Protein AF-A0A9D4CEW2-F1 (afdb_monomer_lite)

Foldseek 3Di:
DDDDDDAQEDEDAPDPVVVVVCCVPPVRHHYHYDPVNVVVVVQVVCVVVVNDD

pLDDT: mean 92.83, std 6.98, range [60.66, 98.12]

Secondary structure (DSSP, 8-state):
-PPPP---EEEE-S-HHHHHHHHHH-TTSEEEE-HHHHHHHHHHHHHHTT---

Sequence (53 aa):
MTKTPAVTTLVADFEKAIWSGFRQAMPTVAIRSCNFHMGQAVWNKARSLGLQV

Radius of gyration: 16.07 Å; chains: 1; bounding box: 32×15×54 Å

Organism: Dreissena polymorpha (NCBI:txid45954)

Structure (mmCIF, N/CA/C/O backbone):
data_AF-A0A9D4CEW2-F1
#
_entry.id   AF-A0A9D4CEW2-F1
#
loop_
_atom_site.group_PDB
_atom_site.id
_atom_site.type_symbol
_atom_site.label_atom_id
_atom_site.label_alt_id
_atom_site.label_comp_id
_atom_site.label_asym_id
_atom_site.label_entity_id
_atom_site.label_seq_id
_atom_site.pdbx_PDB_ins_code
_atom_site.Cartn_x
_atom_site.Cartn_y
_atom_site.Cartn_z
_atom_site.occupancy
_atom_site.B_iso_or_equiv
_atom_site.auth_seq_id
_atom_site.auth_comp_id
_atom_site.auth_asym_id
_atom_site.auth_atom_id
_atom_site.pdbx_PDB_model_num
ATOM 1 N N . MET A 1 1 ? -6.167 7.085 35.371 1.00 60.66 1 MET A N 1
ATOM 2 C CA . MET A 1 1 ? -6.707 6.240 34.282 1.00 60.66 1 MET A CA 1
ATOM 3 C C . MET A 1 1 ? -5.716 6.264 33.130 1.00 60.66 1 MET A C 1
ATOM 5 O O . MET A 1 1 ? -5.568 7.298 32.493 1.00 60.66 1 MET A O 1
ATOM 9 N N . THR A 1 2 ? -4.973 5.183 32.914 1.00 70.31 2 THR A N 1
ATOM 10 C CA . THR A 1 2 ? -4.047 5.054 31.780 1.00 70.31 2 THR A CA 1
ATOM 11 C C . THR A 1 2 ? -4.845 4.666 30.535 1.00 70.31 2 THR A C 1
ATOM 13 O O . THR A 1 2 ? -5.582 3.685 30.544 1.00 70.31 2 THR A O 1
ATOM 16 N N . LYS A 1 3 ? -4.764 5.473 29.473 1.00 80.00 3 LYS A N 1
ATOM 17 C CA . LYS A 1 3 ? -5.410 5.167 28.190 1.00 80.00 3 LYS A CA 1
ATOM 18 C C . LYS A 1 3 ? -4.673 3.994 27.541 1.00 80.00 3 LYS A C 1
ATOM 20 O O . LYS A 1 3 ? -3.466 4.091 27.330 1.00 80.00 3 LYS A O 1
ATOM 25 N N . THR A 1 4 ? -5.384 2.924 27.195 1.00 85.69 4 THR A N 1
ATOM 26 C CA . THR A 1 4 ? -4.820 1.857 26.360 1.00 85.69 4 THR A CA 1
ATOM 27 C C . THR A 1 4 ? -4.505 2.436 24.979 1.00 85.69 4 THR A C 1
ATOM 29 O O . THR A 1 4 ? -5.389 3.062 24.383 1.00 85.69 4 THR A O 1
ATOM 32 N N . PRO A 1 5 ? -3.274 2.286 24.462 1.00 85.69 5 PRO A N 1
ATOM 33 C CA . PRO A 1 5 ? -2.953 2.740 23.119 1.00 85.69 5 PRO A CA 1
ATOM 34 C C . PRO A 1 5 ? -3.808 1.980 22.100 1.00 85.69 5 PRO A C 1
ATOM 36 O O . PRO A 1 5 ? -3.929 0.758 22.161 1.00 85.69 5 PRO A O 1
ATOM 39 N N . ALA A 1 6 ? -4.409 2.719 21.171 1.00 89.44 6 ALA A N 1
ATOM 40 C CA . ALA A 1 6 ? -5.218 2.176 20.090 1.00 89.44 6 ALA A CA 1
ATOM 41 C C . ALA A 1 6 ? -4.569 2.521 18.749 1.00 89.44 6 ALA A C 1
ATOM 43 O O . ALA A 1 6 ? -4.107 3.646 18.546 1.00 89.44 6 ALA A O 1
ATOM 44 N N . VAL A 1 7 ? -4.551 1.559 17.828 1.00 92.38 7 VAL A N 1
ATOM 45 C CA . VAL A 1 7 ? -4.100 1.801 16.456 1.00 92.38 7 VAL A CA 1
ATOM 46 C C . VAL A 1 7 ? -5.152 2.649 15.749 1.00 92.38 7 VAL A C 1
ATOM 48 O O . VAL A 1 7 ? -6.316 2.270 15.682 1.00 92.38 7 VAL A O 1
ATOM 51 N N . THR A 1 8 ? -4.746 3.801 15.221 1.00 95.44 8 THR A N 1
ATOM 52 C CA . THR A 1 8 ? -5.633 4.724 14.489 1.00 95.44 8 THR A CA 1
ATOM 53 C C . THR A 1 8 ? -5.313 4.789 13.001 1.00 95.44 8 THR A C 1
ATOM 55 O O . THR A 1 8 ? -6.139 5.238 12.205 1.00 95.44 8 THR A O 1
ATOM 5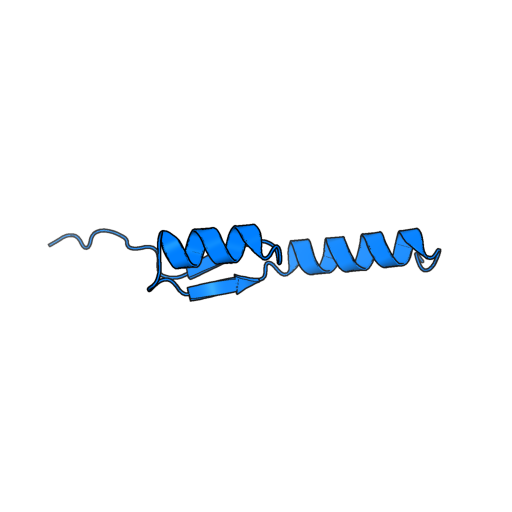8 N N . THR A 1 9 ? -4.122 4.347 12.591 1.00 96.12 9 THR A N 1
ATOM 59 C CA . THR A 1 9 ? -3.700 4.330 11.190 1.00 96.12 9 THR A CA 1
ATOM 60 C C . THR A 1 9 ? -2.780 3.149 10.904 1.00 96.12 9 THR A C 1
ATOM 62 O O . THR A 1 9 ? -1.855 2.877 11.664 1.00 96.12 9 THR A O 1
ATOM 65 N N . LEU A 1 10 ? -3.019 2.488 9.775 1.00 94.75 10 LEU A N 1
ATOM 66 C CA . LEU A 1 10 ? -2.164 1.471 9.175 1.00 94.75 10 LEU A CA 1
ATOM 67 C C 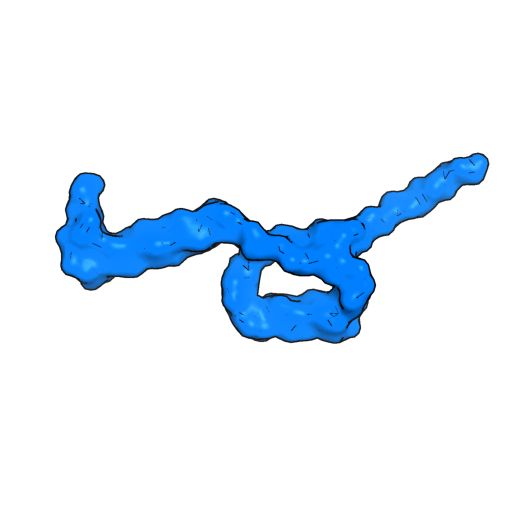. LEU A 1 10 ? -1.517 2.050 7.917 1.00 94.75 10 LEU A C 1
ATOM 69 O O . LEU A 1 10 ? -2.191 2.688 7.109 1.00 94.75 10 LEU A O 1
ATOM 73 N N . VAL A 1 11 ? -0.219 1.813 7.739 1.00 96.38 11 VAL A N 1
ATOM 74 C CA . VAL A 1 11 ? 0.508 2.145 6.508 1.00 96.38 11 VAL A CA 1
ATOM 75 C C . VAL A 1 11 ? 0.950 0.842 5.864 1.00 96.38 11 VAL A C 1
ATOM 77 O O . VAL A 1 11 ? 1.656 0.061 6.496 1.00 96.38 11 VAL A O 1
ATOM 80 N N . ALA A 1 12 ? 0.528 0.597 4.627 1.00 94.62 12 ALA A N 1
ATOM 81 C CA . 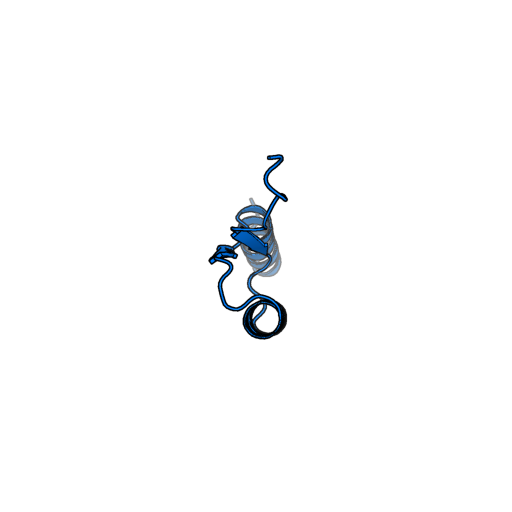ALA A 1 12 ? 0.761 -0.676 3.954 1.00 94.62 12 ALA A CA 1
ATOM 82 C C . ALA A 1 12 ? 0.986 -0.513 2.448 1.00 94.62 12 ALA A C 1
ATOM 84 O O . ALA A 1 12 ? 0.766 0.563 1.884 1.00 94.62 12 ALA A O 1
ATOM 85 N N . ASP A 1 13 ? 1.441 -1.587 1.807 1.00 92.44 13 ASP A N 1
ATOM 86 C CA . ASP A 1 13 ? 1.557 -1.665 0.351 1.00 92.44 13 ASP A CA 1
ATOM 87 C C . ASP A 1 13 ? 0.170 -1.639 -0.333 1.00 92.44 13 ASP A C 1
ATOM 89 O O . ASP A 1 13 ? -0.867 -1.797 0.315 1.00 92.44 13 ASP A O 1
ATOM 93 N N . PHE A 1 14 ? 0.132 -1.408 -1.643 1.00 86.56 14 PHE A N 1
ATOM 94 C CA . PHE A 1 14 ? -1.073 -1.173 -2.451 1.00 86.56 14 PHE A CA 1
ATOM 95 C C . PHE A 1 14 ? -1.852 -2.446 -2.802 1.00 86.56 14 PHE A C 1
ATOM 97 O O . PHE A 1 14 ? -2.818 -2.394 -3.568 1.00 86.56 14 PHE A O 1
ATOM 104 N N . GLU A 1 15 ? -1.455 -3.602 -2.274 1.00 90.38 15 GLU A N 1
ATOM 105 C CA . GLU A 1 15 ? -2.086 -4.864 -2.633 1.00 90.38 15 GLU A CA 1
ATOM 106 C C . GLU A 1 15 ? -3.529 -4.952 -2.122 1.00 90.38 15 GLU A C 1
ATOM 108 O O . GLU A 1 15 ? -3.829 -4.803 -0.932 1.00 90.38 15 GLU A O 1
ATOM 113 N N . LYS A 1 16 ? -4.449 -5.281 -3.034 1.00 93.00 16 LYS A N 1
ATOM 114 C CA . LYS A 1 16 ? -5.882 -5.413 -2.735 1.00 93.00 16 LYS A CA 1
ATOM 115 C C . LYS A 1 16 ? -6.157 -6.416 -1.611 1.00 93.00 16 LYS A C 1
ATOM 117 O O . LYS A 1 16 ? -7.053 -6.179 -0.800 1.00 93.00 16 LYS A O 1
ATOM 122 N N . ALA A 1 17 ? -5.406 -7.518 -1.566 1.00 95.62 17 ALA A N 1
ATOM 123 C CA . ALA A 1 17 ? -5.553 -8.551 -0.543 1.00 95.62 17 ALA A CA 1
ATOM 124 C C . ALA A 1 17 ? -5.224 -8.006 0.854 1.00 95.62 17 ALA A C 1
ATOM 126 O O . ALA A 1 17 ? -6.030 -8.157 1.771 1.00 95.62 17 ALA A O 1
ATOM 127 N N . ILE A 1 18 ? -4.109 -7.279 0.982 1.00 94.38 18 ILE A N 1
ATOM 128 C CA . ILE A 1 18 ? -3.689 -6.625 2.227 1.00 94.38 18 ILE A CA 1
ATOM 129 C C . ILE A 1 18 ? -4.775 -5.657 2.713 1.00 94.38 18 ILE A C 1
ATOM 131 O O . ILE A 1 18 ? -5.236 -5.737 3.852 1.00 94.38 18 ILE A O 1
ATOM 135 N N . TRP A 1 19 ? -5.257 -4.782 1.828 1.00 95.44 19 TRP A N 1
ATOM 136 C CA . TRP A 1 19 ? -6.291 -3.808 2.183 1.00 95.44 19 TRP A CA 1
ATOM 137 C C . TRP A 1 19 ? -7.625 -4.464 2.544 1.00 95.44 19 TRP A C 1
ATOM 139 O O . TRP A 1 19 ? -8.338 -3.972 3.416 1.00 95.44 19 TRP A O 1
ATOM 149 N N . SER A 1 20 ? -7.995 -5.559 1.877 1.00 96.56 20 SER A N 1
ATOM 150 C CA . SER A 1 20 ? -9.194 -6.324 2.229 1.00 96.56 20 SER A CA 1
ATOM 151 C C . SER A 1 20 ? -9.063 -6.954 3.616 1.00 96.56 20 SER A C 1
ATOM 153 O O . SER A 1 20 ? -9.986 -6.828 4.417 1.00 96.56 20 SER A O 1
ATOM 155 N N . GLY A 1 21 ? -7.910 -7.554 3.924 1.00 96.44 21 GLY A N 1
ATOM 156 C CA . GLY A 1 21 ? -7.631 -8.134 5.237 1.00 96.44 21 GLY A CA 1
ATOM 157 C C . GLY A 1 21 ? -7.728 -7.099 6.356 1.00 96.44 21 GLY A C 1
ATOM 158 O O . GLY A 1 21 ? -8.420 -7.328 7.346 1.00 96.44 21 GLY A O 1
ATOM 159 N N . PHE A 1 22 ? -7.135 -5.915 6.173 1.00 95.81 22 PHE A N 1
ATOM 160 C CA . PHE A 1 22 ? -7.242 -4.841 7.165 1.00 95.81 22 PHE A CA 1
ATOM 161 C C . PHE A 1 22 ? -8.660 -4.311 7.333 1.00 95.81 22 PHE A C 1
ATOM 163 O O . PHE A 1 22 ? -9.080 -4.086 8.462 1.00 95.81 22 PHE A O 1
ATOM 170 N N . ARG A 1 23 ? -9.431 -4.162 6.250 1.00 96.00 23 ARG A N 1
ATOM 171 C CA . ARG A 1 23 ? -10.840 -3.750 6.363 1.00 96.00 23 ARG A CA 1
ATOM 172 C C . ARG A 1 23 ? -11.691 -4.772 7.118 1.00 96.00 23 ARG A C 1
ATOM 174 O O . ARG A 1 23 ? -12.631 -4.370 7.791 1.00 96.00 23 ARG A O 1
ATOM 181 N N . GLN A 1 24 ? -11.371 -6.062 7.015 1.00 97.62 24 GLN A N 1
ATOM 182 C CA . GLN A 1 24 ? -12.067 -7.118 7.754 1.00 97.62 24 GLN A CA 1
ATOM 183 C C . GLN A 1 24 ? -11.646 -7.158 9.230 1.00 97.62 24 GLN A C 1
ATOM 185 O O . GLN A 1 24 ? -12.500 -7.248 10.105 1.00 97.62 24 GLN A O 1
ATOM 190 N N . ALA A 1 25 ? -10.345 -7.063 9.514 1.00 96.25 25 ALA A N 1
ATOM 191 C CA . ALA A 1 25 ? -9.812 -7.186 10.871 1.00 96.25 25 ALA A CA 1
ATOM 192 C C . ALA A 1 25 ? -9.926 -5.896 11.706 1.00 96.25 25 ALA A C 1
ATOM 194 O O . ALA A 1 25 ? -10.072 -5.957 12.924 1.00 96.25 25 ALA A O 1
ATOM 195 N N . MET A 1 26 ? -9.817 -4.725 11.070 1.00 95.25 26 MET A N 1
ATOM 196 C CA . MET A 1 26 ? -9.736 -3.408 11.716 1.00 95.25 26 MET A CA 1
ATOM 197 C C . MET A 1 26 ? -10.561 -2.360 10.939 1.00 95.25 26 MET A C 1
ATOM 199 O O . MET A 1 26 ? -10.005 -1.393 10.414 1.00 95.25 26 MET A O 1
ATOM 203 N N . PRO A 1 27 ? -11.895 -2.520 10.856 1.00 95.12 27 PRO A N 1
ATOM 204 C CA . PRO A 1 27 ? -12.754 -1.739 9.956 1.00 95.12 27 PRO A CA 1
ATOM 205 C C . PRO A 1 27 ? -12.775 -0.229 10.237 1.00 95.12 27 PRO A C 1
ATOM 207 O O . PRO A 1 27 ? -13.117 0.555 9.355 1.00 95.12 27 PRO A O 1
ATOM 210 N N . THR A 1 28 ? -12.427 0.188 11.455 1.00 95.81 28 THR A N 1
ATOM 211 C CA . THR A 1 28 ? -12.446 1.595 11.888 1.00 95.81 28 THR A CA 1
ATOM 212 C C . THR A 1 28 ? -11.089 2.289 11.769 1.00 95.81 28 THR A C 1
ATOM 214 O O . THR A 1 28 ? -10.997 3.496 11.990 1.00 95.81 28 THR A O 1
ATOM 217 N N . VAL A 1 29 ? -10.030 1.551 11.430 1.00 96.44 29 VAL A N 1
ATOM 218 C CA . VAL A 1 29 ? -8.667 2.080 11.349 1.00 96.44 29 VAL A CA 1
ATOM 219 C C . VAL A 1 29 ? -8.416 2.651 9.957 1.00 96.44 29 VAL A C 1
ATOM 221 O O . VAL A 1 29 ? -8.700 2.012 8.945 1.00 96.44 29 VAL A O 1
ATOM 224 N N . ALA A 1 30 ? -7.855 3.859 9.885 1.00 96.31 30 ALA A N 1
ATOM 225 C CA . ALA A 1 30 ? -7.519 4.467 8.603 1.00 96.31 30 ALA A CA 1
ATOM 226 C C . ALA A 1 30 ? -6.386 3.687 7.920 1.00 96.31 30 ALA A C 1
ATOM 228 O O . ALA A 1 30 ? -5.365 3.404 8.541 1.00 96.31 30 ALA A O 1
ATOM 229 N N . ILE A 1 31 ? -6.526 3.384 6.630 1.00 95.75 31 ILE A N 1
ATOM 230 C CA . ILE A 1 31 ? -5.472 2.737 5.839 1.00 95.75 31 ILE A CA 1
ATOM 231 C C . ILE A 1 31 ? -4.849 3.788 4.922 1.00 95.75 31 ILE A C 1
ATOM 233 O O . ILE A 1 31 ? -5.556 4.486 4.195 1.00 95.75 31 ILE A O 1
ATOM 237 N N . ARG A 1 32 ? -3.523 3.906 4.957 1.00 95.38 32 ARG A N 1
ATOM 238 C CA . ARG A 1 32 ? -2.732 4.754 4.064 1.00 95.38 32 ARG A CA 1
ATOM 239 C C . ARG A 1 32 ? -1.761 3.902 3.264 1.00 95.38 32 ARG A C 1
ATOM 241 O O . ARG A 1 32 ? -1.230 2.903 3.744 1.00 95.38 32 ARG A O 1
ATOM 248 N N . SER A 1 33 ? -1.489 4.346 2.051 1.00 92.38 33 SER A N 1
ATOM 249 C CA . SER A 1 33 ? -0.452 3.763 1.218 1.00 92.38 33 SER A CA 1
ATOM 250 C C . SER A 1 33 ? 0.950 4.113 1.710 1.00 92.38 33 SER A C 1
ATOM 252 O O . SER A 1 33 ? 1.212 5.239 2.140 1.00 92.38 33 SER A O 1
ATOM 254 N N . CYS A 1 34 ? 1.877 3.170 1.579 1.00 95.25 34 CYS A N 1
ATOM 255 C CA . CYS A 1 34 ? 3.285 3.390 1.863 1.00 95.25 34 CYS A CA 1
ATOM 256 C C . CYS A 1 34 ? 3.982 4.090 0.686 1.00 95.25 34 CYS A C 1
ATOM 258 O O . CYS A 1 34 ? 4.143 3.513 -0.389 1.00 95.25 34 CYS A O 1
ATOM 260 N N . ASN A 1 35 ? 4.459 5.319 0.904 1.00 94.94 35 ASN A N 1
ATOM 261 C CA . ASN A 1 35 ? 5.193 6.070 -0.120 1.00 94.94 35 ASN A CA 1
ATOM 262 C C . ASN A 1 35 ? 6.481 5.356 -0.571 1.00 94.94 35 ASN A C 1
ATOM 264 O O . ASN A 1 35 ? 6.837 5.407 -1.743 1.00 94.94 35 ASN A O 1
ATOM 268 N N . PHE A 1 36 ? 7.156 4.657 0.347 1.00 95.62 36 PHE A N 1
ATOM 269 C CA . PHE A 1 36 ? 8.364 3.894 0.031 1.00 95.62 36 PHE A CA 1
ATOM 270 C C . PHE A 1 36 ? 8.080 2.775 -0.982 1.00 95.62 36 PHE A C 1
ATOM 272 O O . PHE A 1 36 ? 8.734 2.718 -2.021 1.00 95.62 36 PHE A O 1
ATOM 279 N N . HIS A 1 37 ? 7.059 1.948 -0.734 1.00 94.25 37 HIS A N 1
ATOM 280 C CA . HIS A 1 37 ? 6.667 0.884 -1.665 1.00 94.25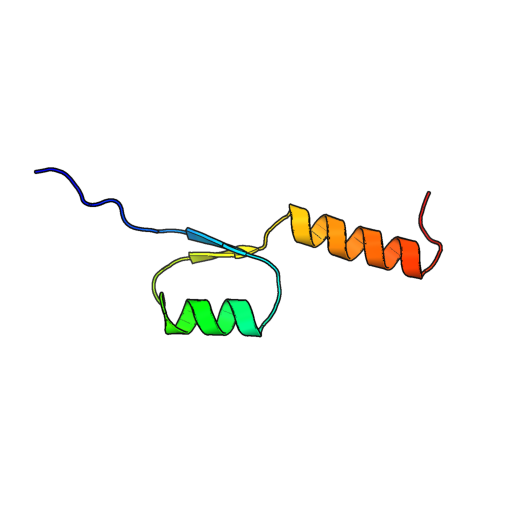 37 HIS A CA 1
ATOM 281 C C . HIS A 1 37 ? 6.157 1.440 -3.000 1.00 94.25 37 HIS A C 1
ATOM 283 O O . HIS A 1 37 ? 6.429 0.852 -4.042 1.00 94.25 37 HIS A O 1
ATOM 289 N N . MET A 1 38 ? 5.515 2.617 -3.007 1.00 93.06 38 MET A N 1
ATOM 290 C CA . MET A 1 38 ? 5.128 3.284 -4.258 1.00 93.06 38 MET A CA 1
ATOM 291 C C . MET A 1 38 ? 6.352 3.634 -5.096 1.00 93.06 38 MET A C 1
ATOM 293 O O . MET A 1 38 ? 6.423 3.295 -6.274 1.00 93.06 38 MET A O 1
ATOM 297 N N . GLY A 1 39 ? 7.332 4.295 -4.474 1.00 94.94 39 GLY A N 1
ATOM 298 C CA . GLY A 1 39 ? 8.584 4.655 -5.130 1.00 94.94 39 GLY A CA 1
ATOM 299 C C . GLY A 1 39 ? 9.317 3.418 -5.639 1.00 94.94 39 GLY A C 1
ATOM 300 O O . GLY A 1 39 ? 9.747 3.391 -6.787 1.00 94.94 39 GLY A O 1
ATOM 301 N N . GLN A 1 40 ? 9.383 2.363 -4.824 1.00 94.94 40 GLN A N 1
ATOM 302 C CA . GLN A 1 40 ? 9.992 1.091 -5.203 1.00 94.94 40 GLN A CA 1
ATOM 303 C C . GLN A 1 40 ? 9.275 0.433 -6.395 1.00 94.94 40 GLN A C 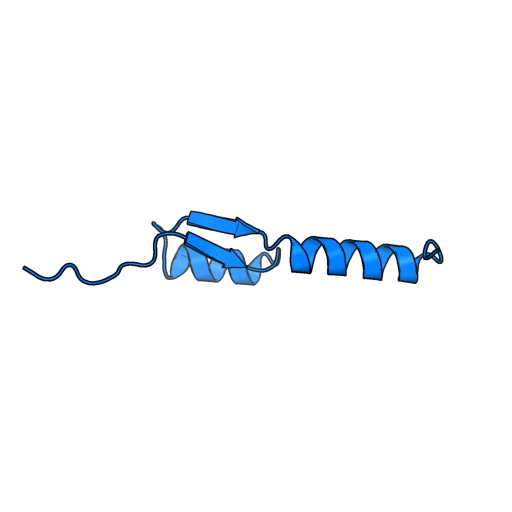1
ATOM 305 O O . GLN A 1 40 ? 9.942 -0.026 -7.323 1.00 94.94 40 GLN A O 1
ATOM 310 N N . ALA A 1 41 ? 7.940 0.409 -6.411 1.00 93.94 41 ALA A N 1
ATOM 311 C CA . ALA A 1 41 ? 7.154 -0.146 -7.511 1.00 93.94 41 ALA A CA 1
ATOM 312 C C . ALA A 1 41 ? 7.361 0.644 -8.813 1.00 93.94 41 ALA A C 1
ATOM 314 O O . ALA A 1 41 ? 7.627 0.050 -9.862 1.00 93.94 41 ALA A O 1
ATOM 315 N N . VAL A 1 42 ? 7.309 1.979 -8.739 1.00 94.56 42 VAL A N 1
ATOM 316 C CA . VAL A 1 42 ? 7.568 2.872 -9.880 1.00 94.56 42 VAL A CA 1
ATOM 317 C C . VAL A 1 42 ? 8.992 2.685 -10.400 1.00 94.56 42 VAL A C 1
ATOM 319 O O . VAL A 1 42 ? 9.180 2.500 -11.600 1.00 94.56 42 VAL A O 1
ATOM 322 N N . TRP A 1 43 ? 9.989 2.658 -9.515 1.00 96.06 43 TRP A N 1
ATOM 323 C CA . TRP A 1 43 ? 11.392 2.462 -9.880 1.00 96.06 43 TRP A CA 1
ATOM 324 C C . TRP A 1 43 ? 11.635 1.110 -10.554 1.00 96.06 43 TRP A C 1
ATOM 326 O O . TRP A 1 43 ? 12.231 1.039 -11.629 1.00 96.06 43 TRP A O 1
ATOM 336 N N . ASN A 1 44 ? 11.114 0.026 -9.974 1.00 95.94 44 ASN A N 1
ATOM 337 C CA . ASN A 1 44 ? 11.221 -1.306 -10.564 1.00 95.94 44 ASN A CA 1
ATOM 338 C C . ASN A 1 44 ? 10.555 -1.366 -11.942 1.00 95.94 44 ASN A C 1
ATOM 340 O O . ASN A 1 44 ? 11.089 -2.001 -12.856 1.00 95.94 44 ASN A O 1
ATOM 344 N N . LYS A 1 45 ? 9.418 -0.679 -12.116 1.00 96.62 45 LYS A N 1
ATOM 345 C CA . LYS A 1 45 ? 8.747 -0.589 -13.412 1.00 96.62 45 LYS A CA 1
ATOM 346 C C . LYS A 1 45 ? 9.576 0.204 -14.419 1.00 96.62 45 LYS A C 1
ATOM 348 O O . LYS A 1 45 ? 9.760 -0.288 -15.531 1.00 96.62 45 LYS A O 1
ATOM 353 N N . ALA A 1 46 ? 10.117 1.359 -14.037 1.00 97.81 46 ALA A N 1
ATOM 354 C CA . ALA A 1 46 ? 11.002 2.157 -14.884 1.00 97.81 46 ALA A CA 1
ATOM 355 C C . ALA A 1 46 ? 12.214 1.334 -15.346 1.00 97.81 46 ALA A C 1
ATOM 357 O O . ALA A 1 46 ? 12.479 1.245 -16.544 1.00 97.81 46 ALA A O 1
ATOM 358 N N . ARG A 1 47 ? 12.863 0.614 -14.422 1.00 97.75 47 ARG A N 1
ATOM 359 C CA . ARG A 1 47 ? 13.946 -0.327 -14.730 1.00 97.75 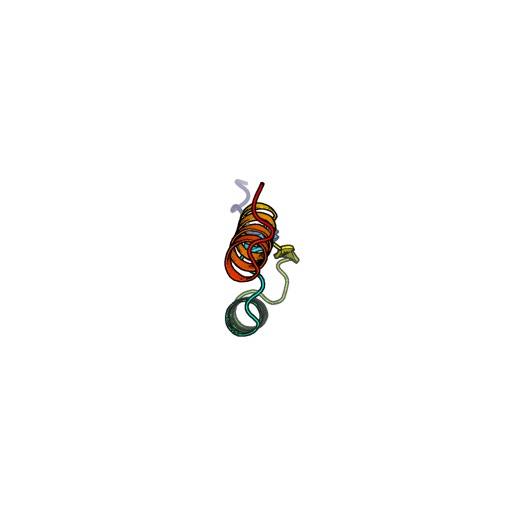47 ARG A CA 1
ATOM 360 C C . ARG A 1 47 ? 13.527 -1.411 -15.719 1.00 97.75 47 ARG A C 1
ATOM 362 O O . ARG A 1 47 ? 14.247 -1.658 -16.679 1.00 97.75 47 ARG A O 1
ATOM 369 N N . SER A 1 48 ? 12.363 -2.035 -15.525 1.00 98.12 48 SER A N 1
ATOM 370 C CA . SER A 1 48 ? 11.874 -3.083 -16.438 1.00 98.12 48 SER A CA 1
ATOM 371 C C . SER A 1 48 ? 11.624 -2.588 -17.868 1.00 98.12 48 SER A C 1
ATOM 373 O O . SER A 1 48 ? 11.603 -3.387 -18.797 1.00 98.12 48 SER A O 1
ATOM 375 N N . LEU A 1 49 ? 11.430 -1.277 -18.038 1.00 98.06 49 LEU A N 1
ATOM 376 C CA . LEU A 1 49 ? 11.227 -0.621 -19.328 1.00 98.06 49 LEU A CA 1
ATOM 377 C C . LEU A 1 49 ? 12.523 -0.027 -19.906 1.00 98.06 49 LEU A C 1
ATOM 379 O O . LEU A 1 49 ? 12.479 0.574 -20.973 1.00 98.06 49 LEU A O 1
ATOM 383 N N . GLY A 1 50 ? 13.658 -0.147 -19.208 1.00 97.38 50 GLY A N 1
ATOM 384 C CA . GLY A 1 50 ? 14.917 0.489 -19.607 1.00 97.38 50 GLY A CA 1
ATOM 385 C C . GLY A 1 50 ? 14.957 2.007 -19.388 1.00 97.38 50 GLY A C 1
ATOM 386 O O . GLY A 1 50 ? 15.849 2.665 -19.906 1.00 97.38 50 GLY A O 1
ATOM 387 N N . LEU A 1 51 ? 14.021 2.565 -18.612 1.00 96.44 51 LEU A N 1
ATOM 388 C CA . LEU A 1 51 ? 13.917 4.001 -18.302 1.00 96.44 51 LEU A CA 1
ATOM 389 C C . LEU A 1 51 ? 14.675 4.400 -17.026 1.00 96.44 51 LEU A C 1
ATOM 391 O O . LEU A 1 51 ? 14.443 5.471 -16.470 1.00 96.44 51 LEU A O 1
ATOM 395 N N . GLN A 1 52 ? 15.528 3.514 -16.518 1.00 88.25 52 GLN A N 1
ATOM 396 C CA . GLN A 1 52 ? 16.431 3.842 -15.420 1.00 88.25 52 GLN A CA 1
ATOM 397 C C . GLN A 1 52 ? 17.539 4.762 -15.947 1.00 88.25 52 GLN A C 1
ATOM 399 O O . GLN A 1 52 ? 18.174 4.439 -16.952 1.00 88.25 52 GLN A O 1
ATOM 404 N N . VAL A 1 53 ? 17.735 5.896 -15.278 1.00 75.69 53 VAL A N 1
ATOM 405 C CA . VAL A 1 53 ? 18.854 6.822 -15.503 1.00 75.69 53 VAL A CA 1
ATOM 406 C C . VAL A 1 53 ? 19.864 6.710 -14.376 1.00 75.69 53 VAL A C 1
ATOM 408 O O . VAL A 1 53 ? 19.432 6.405 -13.239 1.00 75.69 53 VAL A O 1
#